Protein AF-A0A7S0RBW9-F1 (afdb_monomer_lite)

Sequence (149 aa):
MLRSCPSVLAHPHAGQRGGSAYAAVVSELVSQTDVSQEDVIRGLIAQQPGILLRSPGALLATCSAINGQFKLQPAQLWEVLQTNPKLLLQSPGTTKAASVRLVKLIRRSSHWQDGVKWLLEHPGALARALSLDTSRYDRLTYLVSTRRD

Organism: NCBI:txid1034604

Foldseek 3Di:
DPPPCVVCVVDPVSVPVLVVQLCVLLVVLVVVAPDPCNVLSVLLCVVPVCLSVDHSVQLVLLLCLQCVLLVADSVLSSVLCSLPVCSSVDGSVLLNVLSVLVVVLQVLAPVSVVVSVVCNVPSSVVSVSSVDDPVVSVVSSVCSVVVVD

Structure (mmCIF, N/CA/C/O backbone):
data_AF-A0A7S0RBW9-F1
#
_entry.id   AF-A0A7S0RBW9-F1
#
loop_
_atom_site.group_PDB
_atom_site.id
_atom_site.type_symbol
_atom_site.label_atom_id
_atom_site.label_alt_id
_atom_site.label_comp_id
_atom_site.label_asym_id
_atom_site.label_entity_id
_atom_site.label_seq_id
_atom_site.pdbx_PDB_ins_code
_atom_site.Cartn_x
_atom_site.Cartn_y
_atom_site.Cartn_z
_atom_site.occupancy
_atom_site.B_iso_or_equiv
_atom_site.auth_seq_id
_atom_site.auth_comp_id
_atom_site.auth_asym_id
_atom_site.auth_atom_id
_atom_site.pdbx_PDB_model_num
ATOM 1 N N . MET A 1 1 ? -25.523 3.526 7.362 1.00 49.31 1 MET A N 1
ATOM 2 C CA . MET A 1 1 ? -24.251 2.811 7.096 1.00 49.31 1 MET A CA 1
ATOM 3 C C . MET A 1 1 ? -23.732 1.985 8.294 1.00 49.31 1 MET A C 1
ATOM 5 O O . MET A 1 1 ? -22.550 1.700 8.351 1.00 49.31 1 MET A O 1
ATOM 9 N N . LEU A 1 2 ? -24.588 1.509 9.217 1.00 39.69 2 LEU A N 1
ATOM 10 C CA . LEU A 1 2 ? -24.172 0.704 10.391 1.00 39.69 2 LEU A CA 1
ATOM 11 C C . LEU A 1 2 ? -24.425 -0.811 10.245 1.00 39.69 2 LEU A C 1
ATOM 13 O O . LEU A 1 2 ? -24.205 -1.574 11.178 1.00 39.69 2 LEU A O 1
ATOM 17 N N . ARG A 1 3 ? -24.903 -1.267 9.080 1.00 43.56 3 ARG A N 1
ATOM 18 C CA . ARG A 1 3 ? -25.299 -2.671 8.868 1.00 43.56 3 ARG A CA 1
ATOM 19 C C . ARG A 1 3 ? -24.147 -3.607 8.483 1.00 43.56 3 ARG A C 1
ATOM 21 O O . ARG A 1 3 ? -24.336 -4.815 8.514 1.00 43.56 3 ARG A O 1
ATOM 28 N N . SER A 1 4 ? -22.968 -3.083 8.152 1.00 49.00 4 SER A N 1
ATOM 29 C CA . SER A 1 4 ? -21.900 -3.891 7.543 1.00 49.00 4 SER A CA 1
ATOM 30 C C . SER A 1 4 ? -20.902 -4.505 8.534 1.00 49.00 4 SER A C 1
ATOM 32 O O . SER A 1 4 ? -20.039 -5.266 8.107 1.00 49.00 4 SER A O 1
ATOM 34 N N . CYS A 1 5 ? -20.986 -4.209 9.839 1.00 42.16 5 CYS A N 1
ATOM 35 C CA . CYS A 1 5 ? -20.044 -4.729 10.844 1.00 42.16 5 CYS A CA 1
ATOM 36 C C . CYS A 1 5 ? -20.726 -5.045 12.189 1.00 42.16 5 CYS A C 1
ATOM 38 O O . CYS A 1 5 ? -20.549 -4.304 13.156 1.00 42.16 5 CYS A O 1
ATOM 40 N N . PRO A 1 6 ? -21.489 -6.147 12.292 1.00 48.94 6 PRO A N 1
ATOM 41 C CA . PRO A 1 6 ? -22.143 -6.542 13.545 1.00 48.94 6 PRO A CA 1
ATOM 42 C C . PRO A 1 6 ? -21.148 -6.805 14.692 1.00 48.94 6 PRO A C 1
ATOM 44 O O . PRO A 1 6 ? -21.480 -6.615 15.857 1.00 48.94 6 PRO A O 1
ATOM 47 N N . SER A 1 7 ? -19.896 -7.151 14.382 1.00 51.38 7 SER A N 1
ATOM 48 C CA . SER A 1 7 ? -18.816 -7.352 15.358 1.00 51.38 7 SER A CA 1
ATOM 49 C C . SER A 1 7 ? -18.349 -6.071 16.061 1.00 51.38 7 SER A C 1
ATOM 51 O O . SER A 1 7 ? -17.817 -6.154 17.165 1.00 51.38 7 SER A O 1
ATOM 53 N N . VAL A 1 8 ? -18.594 -4.886 15.488 1.00 48.72 8 VAL A N 1
ATOM 54 C CA . VAL A 1 8 ? -18.322 -3.599 16.161 1.00 48.72 8 VAL A CA 1
ATOM 55 C C . VA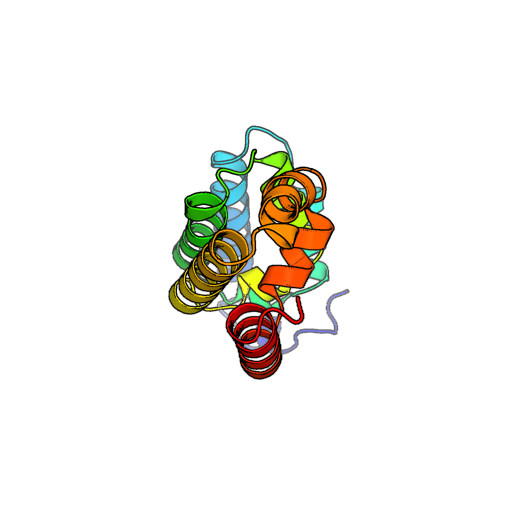L A 1 8 ? -19.317 -3.359 17.306 1.00 48.72 8 VAL A C 1
ATOM 57 O O . VAL A 1 8 ? -18.975 -2.716 18.294 1.00 48.72 8 VAL A O 1
ATOM 60 N N . LEU A 1 9 ? -20.524 -3.929 17.209 1.00 45.47 9 LEU A N 1
ATOM 61 C CA . LEU A 1 9 ? -21.577 -3.836 18.228 1.00 45.47 9 LEU A CA 1
ATOM 62 C C . LEU A 1 9 ? -21.537 -4.984 19.252 1.00 45.47 9 LEU A C 1
ATOM 64 O O . LEU A 1 9 ? -22.101 -4.852 20.332 1.00 45.47 9 LEU A O 1
ATOM 68 N N . ALA A 1 10 ? -20.866 -6.098 18.942 1.00 46.12 10 ALA A N 1
ATOM 69 C CA . ALA A 1 10 ? -20.829 -7.291 19.797 1.00 46.12 10 ALA A CA 1
ATOM 70 C C . ALA A 1 10 ? -19.898 -7.171 21.022 1.00 46.12 10 ALA A C 1
ATOM 72 O O . ALA A 1 10 ? -19.887 -8.053 21.880 1.00 46.12 10 ALA A O 1
ATOM 73 N N . HIS A 1 11 ? -19.121 -6.091 21.134 1.00 41.81 11 HIS A N 1
ATOM 74 C CA . HIS A 1 11 ? -18.259 -5.845 22.286 1.00 41.81 11 HIS A CA 1
ATOM 75 C C . HIS A 1 11 ? -18.844 -4.729 23.168 1.00 41.81 11 HIS A C 1
ATOM 77 O O . HIS A 1 11 ? -18.762 -3.559 22.792 1.00 41.81 11 HIS A O 1
ATOM 83 N N . PRO A 1 12 ? -19.368 -5.033 24.373 1.00 39.97 12 PRO A N 1
ATOM 84 C CA . PRO A 1 12 ? -19.996 -4.032 25.246 1.00 39.97 12 PRO A CA 1
ATOM 85 C C . PRO A 1 12 ? -19.029 -2.936 25.741 1.00 39.97 12 PRO A C 1
ATOM 87 O O . PRO A 1 12 ? -19.469 -1.869 26.152 1.00 39.97 12 PRO A O 1
ATOM 90 N N . HIS A 1 13 ? -17.708 -3.133 25.615 1.00 45.69 13 HIS A N 1
ATOM 91 C CA . HIS A 1 13 ? -16.683 -2.108 25.880 1.00 45.69 13 HIS A CA 1
ATOM 92 C C . HIS A 1 13 ? -16.154 -1.385 24.619 1.00 45.69 13 HIS A C 1
ATOM 94 O O . HIS A 1 13 ? -15.357 -0.449 24.731 1.00 45.69 13 HIS A O 1
ATOM 100 N N . ALA A 1 14 ? -16.586 -1.777 23.415 1.00 45.88 14 ALA A N 1
ATOM 101 C CA . ALA A 1 14 ? -16.163 -1.155 22.157 1.00 45.88 14 ALA A CA 1
ATOM 102 C C . ALA A 1 14 ? -16.895 0.162 21.851 1.00 45.88 14 ALA A C 1
ATOM 104 O O . ALA A 1 14 ? -16.387 0.952 21.066 1.00 45.88 14 ALA A O 1
ATOM 105 N N . GLY A 1 15 ? -18.017 0.467 22.511 1.00 44.28 15 GLY A N 1
ATOM 106 C CA . GLY A 1 15 ? -18.701 1.758 22.349 1.00 44.28 15 GLY A CA 1
ATOM 107 C C . GLY A 1 15 ? -17.867 2.957 22.824 1.00 44.28 15 GLY A C 1
ATOM 108 O O . GLY A 1 15 ? -17.835 3.986 22.158 1.00 44.28 15 GLY A O 1
ATOM 109 N N . GLN A 1 16 ? -17.122 2.811 23.928 1.00 43.56 16 GLN A N 1
ATOM 110 C CA . GLN A 1 16 ? -16.226 3.861 24.443 1.00 43.56 16 GLN A CA 1
ATOM 111 C C . GLN A 1 16 ? -14.800 3.769 23.877 1.00 43.56 16 GLN A C 1
ATOM 113 O O . GLN A 1 16 ? -14.183 4.795 23.595 1.00 43.56 16 GLN A O 1
ATOM 118 N N . ARG A 1 17 ? -14.267 2.556 23.655 1.00 44.56 17 ARG A N 1
ATOM 119 C CA . ARG A 1 17 ? -12.924 2.378 23.069 1.00 44.56 17 ARG A CA 1
ATOM 120 C C . ARG A 1 17 ? -12.890 2.511 21.550 1.00 44.56 17 ARG A C 1
ATOM 122 O O . ARG A 1 17 ? -11.863 2.906 21.027 1.00 44.56 17 ARG A O 1
ATOM 129 N N . GLY A 1 18 ? -13.975 2.217 20.841 1.00 47.47 18 GLY A N 1
ATOM 130 C CA . GLY A 1 18 ? -14.051 2.321 19.382 1.00 47.47 18 GLY A CA 1
ATOM 131 C C . GLY A 1 18 ? -14.014 3.769 18.906 1.00 47.47 18 GLY A C 1
ATOM 132 O O . GLY A 1 18 ? -13.280 4.077 17.974 1.00 47.47 18 GLY A O 1
ATOM 133 N N . GLY A 1 19 ? -14.708 4.675 19.606 1.00 53.59 19 GLY A N 1
ATOM 134 C CA . GLY A 1 19 ? -14.599 6.118 19.369 1.00 53.59 19 GLY A CA 1
ATOM 135 C C . GLY A 1 19 ? -13.207 6.666 19.703 1.00 53.59 19 GLY A C 1
ATOM 136 O O . GLY A 1 19 ? -12.659 7.447 18.934 1.00 53.59 19 GLY A O 1
ATOM 137 N N . SER A 1 20 ? -12.595 6.195 20.797 1.00 60.31 20 SER A N 1
ATOM 138 C CA . SER A 1 20 ? -11.230 6.573 21.197 1.00 60.31 20 SER A CA 1
ATOM 139 C C . SER A 1 20 ? -10.154 6.029 20.249 1.00 60.31 20 SER A C 1
ATOM 141 O O . SER A 1 20 ? -9.239 6.763 19.894 1.00 60.31 20 SER A O 1
ATOM 143 N N . ALA A 1 21 ? -10.269 4.781 19.793 1.00 62.94 21 ALA A N 1
ATOM 144 C CA . ALA A 1 21 ? -9.337 4.171 18.849 1.00 62.94 21 ALA A CA 1
ATOM 145 C C . ALA A 1 21 ? -9.471 4.795 17.457 1.00 62.94 21 ALA A C 1
ATOM 147 O O . ALA A 1 21 ? -8.461 5.088 16.828 1.00 62.94 21 ALA A O 1
ATOM 148 N N . TYR A 1 22 ? -10.700 5.066 17.008 1.00 63.62 22 TYR A N 1
ATOM 149 C CA . TYR A 1 22 ? -10.960 5.836 15.794 1.00 63.62 22 TYR A CA 1
ATOM 150 C C . TYR A 1 22 ? -10.328 7.227 15.877 1.00 63.62 22 TYR A C 1
ATOM 152 O O . TYR A 1 22 ? -9.551 7.592 15.001 1.00 63.62 22 TYR A O 1
ATOM 160 N N . ALA A 1 23 ? -10.602 7.975 16.949 1.00 66.88 23 ALA A N 1
ATOM 161 C CA . ALA A 1 23 ? -10.054 9.312 17.145 1.00 66.88 23 ALA A CA 1
ATOM 162 C C . ALA A 1 23 ? -8.524 9.299 17.248 1.00 66.88 23 ALA A C 1
ATOM 164 O O . ALA A 1 23 ? -7.886 10.178 16.686 1.00 66.88 23 ALA A O 1
ATOM 165 N N . ALA A 1 24 ? -7.926 8.291 17.888 1.00 67.94 24 ALA A N 1
ATOM 166 C CA . ALA A 1 24 ? -6.476 8.138 17.959 1.00 67.94 24 ALA A CA 1
ATOM 167 C C . ALA A 1 24 ? -5.867 7.825 16.586 1.00 67.94 24 ALA A C 1
ATOM 169 O O . ALA A 1 24 ? -4.910 8.475 16.189 1.00 67.94 24 ALA A O 1
ATOM 170 N N . VAL A 1 25 ? -6.443 6.887 15.824 1.00 67.62 25 VAL A N 1
ATOM 171 C CA . VAL A 1 25 ? -5.986 6.566 14.461 1.00 67.62 25 VAL A CA 1
ATOM 172 C C . VAL A 1 25 ? -6.108 7.783 13.546 1.00 67.62 25 VAL A C 1
ATOM 174 O O . VAL A 1 25 ? -5.164 8.099 12.828 1.00 67.62 25 VAL A O 1
ATOM 177 N N . VAL A 1 26 ? -7.250 8.473 13.580 1.00 68.56 26 VAL A N 1
ATOM 178 C CA . VAL A 1 26 ? -7.496 9.683 12.787 1.00 68.56 26 VAL A CA 1
ATOM 179 C C . VAL A 1 26 ? -6.539 10.792 13.211 1.00 68.56 26 VAL A C 1
ATOM 181 O O . VAL A 1 26 ? -5.869 11.346 12.355 1.00 68.56 26 VAL A O 1
ATOM 184 N N . SER A 1 27 ? -6.415 11.082 14.507 1.00 70.00 27 SER A N 1
ATOM 185 C CA . SER A 1 27 ? -5.536 12.137 15.024 1.00 70.00 27 SER A CA 1
ATOM 186 C C . SER A 1 27 ? -4.069 11.871 14.703 1.00 70.00 27 SER A C 1
ATOM 188 O O . SER A 1 27 ? -3.347 12.798 14.362 1.00 70.00 27 SER A O 1
ATOM 190 N N . GLU A 1 28 ? -3.619 10.624 14.793 1.00 70.38 28 GLU A N 1
ATOM 191 C CA . GLU A 1 28 ? -2.241 10.238 14.498 1.00 70.38 28 GLU A CA 1
ATOM 192 C C . GLU A 1 28 ? -1.957 10.325 12.990 1.00 70.38 28 GLU A C 1
ATOM 194 O O . GLU A 1 28 ? -0.952 10.908 12.584 1.00 70.38 28 GLU A O 1
ATOM 199 N N . LEU A 1 29 ? -2.874 9.835 12.145 1.00 67.94 29 LEU A N 1
ATOM 200 C CA . LEU A 1 29 ? -2.767 9.965 10.688 1.00 67.94 29 LEU A CA 1
ATOM 201 C C . LEU A 1 29 ? -2.809 11.429 10.239 1.00 67.94 29 LEU A C 1
ATOM 203 O O . LEU A 1 29 ? -2.007 11.819 9.396 1.00 67.94 29 LEU A O 1
ATOM 207 N N . VAL A 1 30 ? -3.694 12.233 10.833 1.00 74.19 30 VAL A N 1
ATOM 208 C CA . VAL A 1 30 ? -3.813 13.673 10.573 1.00 74.19 30 VAL A CA 1
ATOM 209 C C . VAL A 1 30 ? -2.575 14.414 11.072 1.00 74.19 30 VAL A C 1
ATOM 211 O O . VAL A 1 30 ? -2.067 15.262 10.356 1.00 74.19 30 VAL A O 1
ATOM 214 N N . SER A 1 31 ? -2.011 14.070 12.234 1.00 70.31 31 SER A N 1
ATOM 215 C CA . SER A 1 31 ? -0.804 14.737 12.757 1.00 70.31 31 SER A CA 1
ATOM 216 C C . SER A 1 31 ? 0.428 14.572 11.864 1.00 70.31 31 SER A C 1
ATOM 218 O O . SER A 1 31 ? 1.333 15.402 11.898 1.00 70.31 31 SER A O 1
ATOM 220 N N . GLN A 1 32 ? 0.464 13.520 11.043 1.00 65.50 32 GLN A N 1
ATOM 221 C CA . GLN A 1 32 ? 1.549 13.281 10.092 1.00 65.50 32 GLN A CA 1
ATOM 222 C C . GLN A 1 32 ? 1.291 13.894 8.714 1.00 65.50 32 GLN A C 1
ATOM 224 O O . GLN A 1 32 ? 2.157 13.822 7.840 1.00 65.50 32 GLN A O 1
ATOM 229 N N . THR A 1 33 ? 0.113 14.478 8.491 1.00 59.81 33 THR A N 1
ATOM 230 C CA . THR A 1 33 ? -0.279 15.017 7.192 1.00 59.81 33 THR A CA 1
ATOM 231 C C . THR A 1 33 ? -0.808 16.429 7.356 1.00 59.81 33 THR A C 1
ATOM 233 O O . THR A 1 33 ? -1.832 16.637 7.988 1.00 59.81 33 THR A O 1
ATOM 236 N N . ASP A 1 34 ? -0.143 17.391 6.724 1.00 60.44 34 ASP A N 1
ATOM 237 C CA . ASP A 1 34 ? -0.401 18.839 6.813 1.00 60.44 34 ASP A CA 1
ATOM 238 C C . ASP A 1 34 ? -1.764 19.291 6.224 1.00 60.44 34 ASP A C 1
ATOM 240 O O . ASP A 1 34 ? -1.974 20.447 5.873 1.00 60.44 34 ASP A O 1
ATOM 244 N N . VAL A 1 35 ? -2.704 18.359 6.033 1.00 56.81 35 VAL A N 1
ATOM 245 C CA . VAL A 1 35 ? -3.976 18.560 5.341 1.00 56.81 35 VAL A CA 1
ATOM 246 C C . VAL A 1 35 ? -5.106 18.012 6.205 1.00 56.81 35 VAL A C 1
ATOM 248 O O . VAL A 1 35 ? -5.037 16.882 6.688 1.00 56.81 35 VAL A O 1
ATOM 251 N N . SER A 1 36 ? -6.182 18.792 6.337 1.00 63.06 36 SER A N 1
ATOM 252 C CA . SER A 1 36 ? -7.445 18.362 6.946 1.00 63.06 36 SER A CA 1
ATOM 253 C C . SER A 1 36 ? -8.082 17.250 6.097 1.00 63.06 36 SER A C 1
ATOM 255 O O . SER A 1 36 ? -8.876 17.495 5.194 1.00 63.06 36 SER A O 1
ATOM 257 N N . GLN A 1 37 ? -7.646 16.010 6.325 1.00 72.62 37 GLN A N 1
ATOM 258 C CA . GLN A 1 37 ? -8.035 14.808 5.577 1.00 72.62 37 GLN A CA 1
ATOM 259 C C . GLN A 1 37 ? -9.114 13.995 6.299 1.00 72.62 37 GLN A C 1
ATOM 261 O O . GLN A 1 37 ? -9.268 12.795 6.069 1.00 72.62 37 GLN A O 1
ATOM 266 N N . GLU A 1 38 ? -9.874 14.622 7.193 1.00 75.69 38 GLU A N 1
ATOM 267 C CA . GLU A 1 38 ? -10.839 13.898 8.017 1.00 75.69 38 GLU A CA 1
ATOM 268 C C . GLU A 1 38 ? -11.908 13.194 7.165 1.00 75.69 38 GLU A C 1
ATOM 270 O O . GLU A 1 38 ? -12.209 12.019 7.390 1.00 75.69 38 GLU A O 1
ATOM 275 N N . ASP A 1 39 ? -12.404 13.857 6.118 1.00 79.25 39 ASP A N 1
ATOM 276 C CA . ASP A 1 39 ? -13.368 13.276 5.176 1.00 79.25 39 ASP A CA 1
ATOM 277 C C . ASP A 1 39 ? -12.775 12.123 4.357 1.00 79.25 39 ASP A C 1
ATOM 279 O O . ASP A 1 39 ? -13.456 11.132 4.083 1.00 79.25 39 ASP A O 1
ATOM 283 N N . VAL A 1 40 ? -11.484 12.199 4.028 1.00 82.00 40 VAL A N 1
ATOM 284 C CA . VAL A 1 40 ? -10.761 11.124 3.338 1.00 82.00 40 VAL A CA 1
ATOM 285 C C . VAL A 1 40 ? -10.674 9.893 4.228 1.00 82.00 40 VAL A C 1
ATOM 287 O O . VAL A 1 40 ? -10.977 8.785 3.786 1.00 82.00 40 VAL A O 1
ATOM 290 N N . ILE A 1 41 ? -10.299 10.075 5.493 1.00 82.56 41 ILE A N 1
ATOM 291 C CA . ILE A 1 41 ? -10.169 8.972 6.448 1.00 82.56 41 ILE A CA 1
ATOM 292 C C . ILE A 1 41 ? -11.539 8.341 6.723 1.00 82.56 41 ILE A C 1
ATOM 294 O O . ILE A 1 41 ? -11.664 7.113 6.722 1.00 82.56 41 ILE A O 1
ATOM 298 N N . ARG A 1 42 ? -12.590 9.159 6.861 1.00 83.69 42 ARG A N 1
ATOM 299 C CA . ARG A 1 42 ? -13.982 8.688 6.944 1.00 83.69 42 ARG A CA 1
ATOM 300 C C . ARG A 1 42 ? -14.364 7.862 5.715 1.00 83.69 42 ARG A C 1
ATOM 302 O O . ARG A 1 42 ? -14.918 6.773 5.865 1.00 83.69 42 ARG A O 1
ATOM 309 N N . GLY A 1 43 ? -14.022 8.334 4.516 1.00 86.44 43 GLY A N 1
ATOM 310 C CA . GLY A 1 43 ? -14.238 7.617 3.258 1.00 86.44 43 GLY A CA 1
ATOM 311 C C . GLY A 1 43 ? -13.507 6.273 3.205 1.00 86.44 43 GLY A C 1
ATOM 312 O O . GLY A 1 43 ? -14.114 5.255 2.872 1.00 86.44 43 GLY A O 1
ATOM 313 N N . LEU A 1 44 ? -12.234 6.235 3.605 1.00 87.12 44 LEU A N 1
ATOM 314 C CA . LEU A 1 44 ? -11.428 5.010 3.672 1.00 87.12 44 LEU A CA 1
ATOM 315 C C . LEU A 1 44 ? -12.039 3.978 4.620 1.00 87.12 44 LEU A C 1
ATOM 317 O O . LEU A 1 44 ? -12.155 2.803 4.273 1.00 87.12 44 LEU A O 1
ATOM 321 N N . ILE A 1 45 ? -12.464 4.418 5.802 1.00 87.69 45 ILE A N 1
ATOM 322 C CA . ILE A 1 45 ? -13.075 3.553 6.815 1.00 87.69 45 ILE A CA 1
ATOM 323 C C . ILE A 1 45 ? -14.448 3.063 6.354 1.00 87.69 45 ILE A C 1
ATOM 325 O O . ILE A 1 45 ? -14.778 1.897 6.562 1.00 87.69 45 ILE A O 1
ATOM 329 N N . ALA A 1 46 ? -15.228 3.901 5.669 1.00 88.00 46 ALA A N 1
ATOM 330 C CA . ALA A 1 46 ? -16.489 3.481 5.067 1.00 88.00 46 ALA A CA 1
ATOM 331 C C . ALA A 1 46 ? -16.281 2.404 3.986 1.00 88.00 46 ALA A C 1
ATOM 333 O O . ALA A 1 46 ? -17.068 1.461 3.900 1.00 88.00 46 ALA A O 1
ATOM 334 N N . GLN A 1 47 ? -15.211 2.510 3.190 1.00 88.94 47 GLN A N 1
ATOM 335 C CA . GLN A 1 47 ? -14.859 1.520 2.167 1.00 88.94 47 GLN A CA 1
ATOM 336 C C . GLN A 1 47 ? -14.262 0.232 2.754 1.00 88.94 47 GLN A C 1
ATOM 338 O O . GLN A 1 47 ? -14.481 -0.850 2.208 1.00 88.94 47 GLN A O 1
ATOM 343 N N . GLN A 1 48 ? -13.493 0.330 3.841 1.00 91.31 48 GLN A N 1
ATOM 344 C CA . GLN A 1 48 ? -12.860 -0.800 4.525 1.00 91.31 48 GLN A CA 1
ATOM 345 C C . GLN A 1 48 ? -12.978 -0.659 6.053 1.00 91.31 48 GLN A C 1
ATOM 347 O O . GLN A 1 48 ? -12.019 -0.272 6.725 1.00 91.31 48 GLN A O 1
ATOM 352 N N . PRO A 1 49 ? -14.116 -1.063 6.647 1.00 89.00 49 PRO A N 1
ATOM 353 C CA . PRO A 1 49 ? -14.331 -0.954 8.093 1.00 89.00 49 PRO A CA 1
ATOM 354 C C . PRO A 1 49 ? -13.324 -1.742 8.939 1.00 89.00 49 PRO A C 1
ATOM 356 O O . PRO A 1 49 ? -13.083 -1.407 10.096 1.00 89.00 49 PRO A O 1
ATOM 359 N N . GLY A 1 50 ? -12.692 -2.770 8.357 1.00 88.88 50 GLY A N 1
ATOM 360 C CA . GLY A 1 50 ? -11.631 -3.547 9.002 1.00 88.88 50 GLY A CA 1
ATOM 361 C C . GLY A 1 50 ? -10.414 -2.716 9.421 1.00 88.88 50 GLY A C 1
ATOM 362 O O . GLY A 1 50 ? -9.649 -3.166 10.271 1.00 88.88 50 GLY A O 1
ATOM 363 N N . ILE A 1 51 ? -10.253 -1.494 8.892 1.00 88.62 51 ILE A N 1
ATOM 364 C CA . ILE A 1 51 ? -9.220 -0.541 9.325 1.00 88.62 51 ILE A CA 1
ATOM 365 C C . ILE A 1 51 ? -9.365 -0.230 10.822 1.00 88.62 51 ILE A C 1
ATOM 367 O O . ILE A 1 51 ? -8.361 -0.115 11.517 1.00 88.62 51 ILE A O 1
ATOM 371 N N . LEU A 1 52 ? -10.595 -0.190 11.347 1.00 87.19 52 LEU A N 1
ATOM 372 C CA . LEU A 1 52 ? -10.873 0.070 12.767 1.00 87.19 52 LEU A CA 1
ATOM 373 C C . LEU A 1 52 ? -10.354 -1.025 13.704 1.00 87.19 52 LEU A C 1
ATOM 375 O O . LEU A 1 52 ? -10.202 -0.796 14.899 1.00 87.19 52 LEU A O 1
ATOM 379 N N . LEU A 1 53 ? -10.098 -2.221 13.170 1.00 88.31 53 LEU A N 1
ATOM 380 C CA . LEU A 1 53 ? -9.573 -3.355 13.929 1.00 88.31 53 LEU A CA 1
ATOM 381 C C . LEU A 1 53 ? -8.038 -3.357 13.978 1.00 88.31 53 LEU A C 1
ATOM 383 O O . LEU A 1 53 ? -7.437 -4.231 14.602 1.00 88.31 53 LEU A O 1
ATOM 387 N N . ARG A 1 54 ? -7.383 -2.414 13.292 1.00 86.00 54 ARG A N 1
ATOM 388 C CA . ARG A 1 54 ? -5.924 -2.317 13.203 1.00 86.00 54 ARG A CA 1
ATOM 389 C C . ARG A 1 54 ? -5.401 -1.366 14.271 1.00 86.00 54 ARG A C 1
ATOM 391 O O . ARG A 1 54 ? -6.014 -0.344 14.562 1.00 86.00 54 ARG A O 1
ATOM 398 N N . SER A 1 55 ? -4.233 -1.675 14.831 1.00 85.31 55 SER A N 1
ATOM 399 C CA . SER A 1 55 ? -3.563 -0.733 15.727 1.00 85.31 55 SER A CA 1
ATOM 400 C C . SER A 1 55 ? -3.035 0.477 14.937 1.00 85.31 55 SER A C 1
ATOM 402 O O . SER A 1 55 ? -2.566 0.298 13.805 1.00 85.31 55 SER A O 1
ATOM 404 N N . PRO A 1 56 ? -3.037 1.692 15.523 1.00 82.19 56 PRO A N 1
ATOM 405 C CA . PRO A 1 56 ? -2.480 2.885 14.880 1.00 82.19 56 PRO A CA 1
ATOM 406 C C . PRO A 1 56 ? -1.045 2.663 14.387 1.00 82.19 56 PRO A C 1
ATOM 408 O O . PRO A 1 56 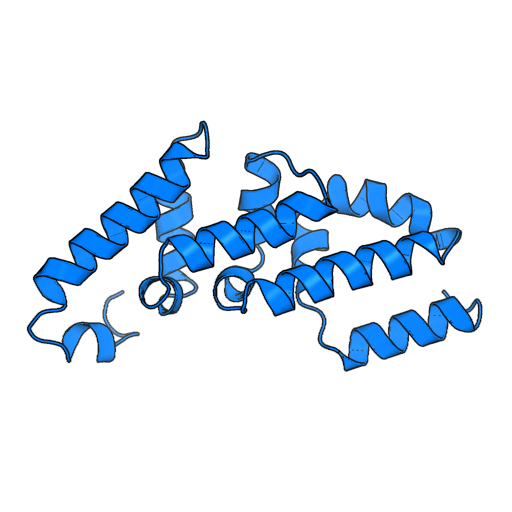? -0.728 2.940 13.234 1.00 82.19 56 PRO A O 1
ATOM 411 N N . GLY A 1 57 ? -0.199 2.034 15.213 1.00 85.69 57 GLY A N 1
ATOM 412 C CA . GLY A 1 57 ? 1.182 1.715 14.847 1.00 85.69 57 GLY A CA 1
ATOM 413 C C . GLY A 1 57 ? 1.306 0.787 13.631 1.00 85.69 57 GLY A C 1
ATOM 414 O O . GLY A 1 57 ? 2.210 0.965 12.817 1.00 85.69 57 GLY A O 1
ATOM 415 N N . ALA A 1 58 ? 0.389 -0.170 13.447 1.00 88.31 58 ALA A N 1
ATOM 416 C CA . ALA A 1 58 ? 0.396 -1.035 12.266 1.00 88.31 58 ALA A CA 1
ATOM 417 C C . ALA A 1 58 ? -0.021 -0.282 10.994 1.00 88.31 58 ALA A C 1
ATOM 419 O O . ALA A 1 58 ? 0.541 -0.530 9.924 1.00 88.31 58 ALA A O 1
ATOM 420 N N . LEU A 1 59 ? -0.981 0.640 11.098 1.00 88.38 59 LEU A N 1
ATOM 421 C CA . LEU A 1 59 ? -1.384 1.506 9.987 1.00 88.38 59 LEU A CA 1
ATOM 422 C C . LEU A 1 59 ? -0.227 2.426 9.581 1.00 88.38 59 LEU A C 1
ATOM 424 O O . LEU A 1 59 ? 0.166 2.428 8.416 1.00 88.38 59 LEU A O 1
ATOM 428 N N . LEU A 1 60 ? 0.404 3.094 10.550 1.00 86.12 60 LEU A N 1
ATOM 429 C CA . LEU A 1 60 ? 1.576 3.940 10.318 1.00 86.12 60 LEU A CA 1
ATOM 430 C C . LEU A 1 60 ? 2.746 3.169 9.705 1.00 86.12 60 LEU A C 1
ATOM 432 O O . LEU A 1 60 ? 3.353 3.624 8.737 1.00 86.12 60 LEU A O 1
ATOM 436 N N . ALA A 1 61 ? 3.053 1.979 10.222 1.00 89.81 61 ALA A N 1
ATOM 437 C CA . ALA A 1 61 ? 4.113 1.141 9.671 1.00 89.81 61 ALA A CA 1
ATOM 438 C C . ALA A 1 61 ? 3.818 0.722 8.222 1.00 89.81 61 ALA A C 1
ATOM 440 O O . ALA A 1 61 ? 4.738 0.619 7.412 1.00 89.81 61 ALA A O 1
ATOM 441 N N . THR A 1 62 ? 2.545 0.517 7.875 1.00 92.00 62 THR A N 1
ATOM 442 C CA . THR A 1 62 ? 2.118 0.219 6.500 1.00 92.00 62 THR A CA 1
ATOM 443 C C . THR A 1 62 ? 2.305 1.437 5.593 1.00 92.00 62 THR A C 1
ATOM 445 O O . THR A 1 62 ? 2.924 1.322 4.536 1.00 92.00 62 THR A O 1
ATOM 448 N N . CYS A 1 63 ? 1.870 2.620 6.032 1.00 90.44 63 CYS A N 1
ATOM 449 C CA . CYS A 1 63 ? 2.102 3.883 5.327 1.00 90.44 63 CYS A CA 1
ATOM 450 C C . CYS A 1 63 ? 3.602 4.148 5.114 1.00 90.44 63 CYS A C 1
ATOM 452 O O . CYS A 1 63 ? 4.035 4.456 4.003 1.00 90.44 63 CYS A O 1
ATOM 454 N N . SER A 1 64 ? 4.414 3.940 6.153 1.00 90.31 64 SER A N 1
ATOM 455 C CA . SER A 1 64 ? 5.873 4.064 6.103 1.00 90.31 64 SER A CA 1
ATOM 456 C C . SER A 1 64 ? 6.512 3.043 5.156 1.00 90.31 64 SER A C 1
ATOM 458 O O . SER A 1 64 ? 7.443 3.374 4.425 1.00 90.31 64 SER A O 1
ATOM 460 N N . ALA A 1 65 ? 5.992 1.814 5.090 1.00 91.31 65 ALA A N 1
ATOM 461 C CA . ALA A 1 65 ? 6.473 0.792 4.162 1.00 91.31 65 ALA A CA 1
ATOM 462 C C . ALA A 1 65 ? 6.236 1.163 2.687 1.00 91.31 65 ALA A C 1
ATOM 464 O O . ALA A 1 65 ? 7.093 0.881 1.844 1.00 91.31 65 ALA A O 1
ATOM 465 N N . ILE A 1 66 ? 5.105 1.804 2.377 1.00 90.88 66 ILE A N 1
ATOM 466 C CA . ILE A 1 66 ? 4.816 2.343 1.041 1.00 90.88 66 ILE A CA 1
ATOM 467 C C . ILE A 1 66 ? 5.742 3.534 0.773 1.00 90.88 66 ILE A C 1
ATOM 469 O O . ILE A 1 66 ? 6.522 3.523 -0.180 1.00 90.88 66 ILE A O 1
ATOM 473 N N . ASN A 1 67 ? 5.724 4.533 1.656 1.00 90.56 67 ASN A N 1
ATOM 474 C CA . ASN A 1 67 ? 6.462 5.773 1.450 1.00 90.56 67 ASN A CA 1
ATOM 475 C C . ASN A 1 67 ? 7.988 5.560 1.406 1.00 90.56 67 ASN A C 1
ATOM 477 O O . ASN A 1 67 ? 8.698 6.173 0.613 1.00 90.56 67 ASN A O 1
ATOM 481 N N . GLY A 1 68 ? 8.517 4.634 2.205 1.00 89.25 68 GLY A N 1
ATOM 482 C CA . GLY A 1 68 ? 9.950 4.376 2.306 1.00 89.25 68 GLY A CA 1
ATOM 483 C C . GLY A 1 68 ? 10.612 3.989 0.980 1.00 89.25 68 GLY A C 1
ATOM 484 O O . GLY A 1 68 ? 11.780 4.327 0.783 1.00 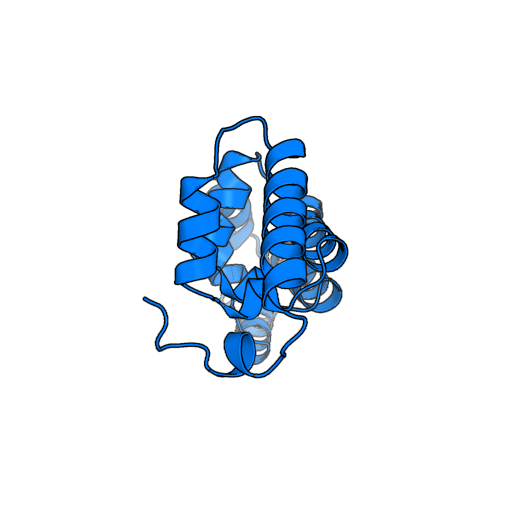89.25 68 GLY A O 1
ATOM 485 N N . GLN A 1 69 ? 9.880 3.324 0.077 1.00 89.31 69 GLN A N 1
ATOM 486 C CA . GLN A 1 69 ? 10.395 2.901 -1.232 1.00 89.31 69 GLN A CA 1
ATOM 487 C C . GLN A 1 69 ? 10.181 3.940 -2.337 1.00 89.31 69 GLN A C 1
ATOM 489 O O . GLN A 1 69 ? 11.047 4.085 -3.194 1.00 89.31 69 GLN A O 1
ATOM 494 N N . PHE A 1 70 ? 9.056 4.657 -2.311 1.00 88.50 70 PHE A N 1
ATOM 495 C CA . PHE A 1 70 ? 8.642 5.542 -3.407 1.00 88.50 70 PHE A CA 1
ATOM 496 C C . PHE A 1 70 ? 8.838 7.034 -3.115 1.00 88.50 70 PHE A C 1
ATOM 498 O O . PHE A 1 70 ? 8.762 7.831 -4.041 1.00 88.50 70 PHE A O 1
ATOM 505 N N . LYS A 1 71 ? 9.128 7.409 -1.860 1.00 89.88 71 LYS A N 1
ATOM 506 C CA . LYS A 1 71 ? 9.315 8.803 -1.414 1.00 89.88 71 LYS A CA 1
ATOM 507 C C . LYS A 1 71 ? 8.148 9.700 -1.848 1.00 89.88 71 LYS A C 1
ATOM 509 O O . LYS A 1 71 ? 8.349 10.776 -2.401 1.00 89.88 71 LYS A O 1
ATOM 514 N N . LEU A 1 72 ? 6.933 9.209 -1.620 1.00 88.94 72 LEU A N 1
ATOM 515 C CA . LEU A 1 72 ? 5.695 9.879 -1.990 1.00 88.94 72 LEU A CA 1
ATOM 516 C C . LEU A 1 72 ? 5.495 11.139 -1.151 1.00 88.94 72 LEU A C 1
ATOM 518 O O . LEU A 1 72 ? 5.732 11.144 0.060 1.00 88.94 72 LEU A O 1
ATOM 522 N N . GLN A 1 73 ? 4.969 12.178 -1.791 1.00 87.75 73 GLN A N 1
ATOM 523 C CA . GLN A 1 73 ? 4.401 13.307 -1.067 1.00 87.75 73 GLN A CA 1
ATOM 524 C C . GLN A 1 73 ? 3.154 12.854 -0.291 1.00 87.75 73 GLN A C 1
ATOM 526 O O . GLN A 1 73 ? 2.470 11.920 -0.729 1.00 87.75 73 GLN A O 1
ATOM 531 N N . PRO A 1 74 ? 2.797 13.518 0.825 1.00 84.56 74 PRO A N 1
ATOM 532 C CA . PRO A 1 74 ? 1.632 13.142 1.626 1.00 84.56 74 PRO A CA 1
ATOM 533 C C . PRO A 1 74 ? 0.346 12.992 0.800 1.00 84.56 74 PRO A C 1
ATOM 535 O O . PRO A 1 74 ? -0.360 11.997 0.938 1.00 84.56 74 PRO A O 1
ATOM 538 N N . ALA A 1 75 ? 0.082 13.918 -0.128 1.00 84.56 75 ALA A N 1
ATOM 539 C CA . ALA A 1 75 ? -1.089 13.863 -1.007 1.00 84.56 75 ALA A CA 1
ATOM 540 C C . ALA A 1 75 ? -1.112 12.610 -1.904 1.00 84.56 75 ALA A C 1
ATOM 542 O O . ALA A 1 75 ? -2.146 11.960 -2.034 1.00 84.56 75 ALA A O 1
ATOM 543 N N . GLN A 1 76 ? 0.039 12.226 -2.462 1.00 89.31 76 GLN A N 1
ATOM 544 C CA . GLN A 1 76 ? 0.160 11.042 -3.317 1.00 89.31 76 GLN A CA 1
ATOM 545 C C . GLN A 1 76 ? -0.039 9.754 -2.518 1.00 89.31 76 GLN A C 1
ATOM 547 O O . GLN A 1 76 ? -0.699 8.829 -2.986 1.00 89.31 76 GLN A O 1
ATOM 552 N N . LEU A 1 77 ? 0.507 9.686 -1.299 1.00 89.94 77 LEU A N 1
ATOM 553 C CA . LEU A 1 77 ? 0.286 8.544 -0.414 1.00 89.94 77 LEU A CA 1
ATOM 554 C C . LEU A 1 77 ? -1.208 8.367 -0.120 1.00 89.94 77 LEU A C 1
ATOM 556 O O . LEU A 1 77 ? -1.717 7.252 -0.194 1.00 89.94 77 LEU A O 1
ATOM 560 N N . TRP A 1 78 ? -1.925 9.451 0.158 1.00 88.06 78 TRP A N 1
ATOM 561 C CA . TRP A 1 78 ? -3.364 9.382 0.387 1.00 88.06 78 TRP A CA 1
ATOM 562 C C . TRP A 1 78 ? -4.148 8.951 -0.843 1.00 88.06 78 TRP A C 1
ATOM 564 O O . TRP A 1 78 ? -5.047 8.127 -0.716 1.00 88.06 78 TRP A O 1
ATOM 574 N N . GLU A 1 79 ? -3.782 9.423 -2.031 1.00 90.00 79 GLU A N 1
ATOM 575 C CA . GLU A 1 79 ? -4.402 8.971 -3.277 1.00 90.00 79 GLU A CA 1
ATOM 576 C C . GLU A 1 79 ? -4.179 7.465 -3.514 1.00 90.00 79 GLU A C 1
ATOM 578 O O . GLU A 1 79 ? -5.109 6.749 -3.904 1.00 90.00 79 GLU A O 1
ATOM 583 N N . VAL A 1 80 ? -2.983 6.945 -3.194 1.00 92.44 80 VAL A N 1
ATOM 584 C CA . VAL A 1 80 ? -2.706 5.497 -3.220 1.00 92.44 80 VAL A CA 1
ATOM 585 C C . VAL A 1 80 ? -3.675 4.751 -2.301 1.00 92.44 80 VAL A C 1
ATOM 587 O O . VAL A 1 80 ? -4.273 3.747 -2.700 1.00 92.44 80 VAL A O 1
ATOM 590 N N . LEU A 1 81 ? -3.838 5.239 -1.070 1.00 91.75 81 LEU A N 1
ATOM 591 C CA . LEU A 1 81 ? -4.693 4.612 -0.065 1.00 91.75 81 LEU A CA 1
ATOM 592 C C . LEU A 1 81 ? -6.178 4.715 -0.425 1.00 91.75 81 LEU A C 1
ATOM 594 O O . LEU A 1 81 ? -6.901 3.743 -0.236 1.00 91.75 81 LEU A O 1
ATOM 598 N N . GLN A 1 82 ? -6.631 5.838 -0.986 1.00 91.12 82 GLN A N 1
ATOM 599 C CA . GLN A 1 82 ? -8.002 6.004 -1.484 1.00 91.12 82 GLN A CA 1
ATOM 600 C C . GLN A 1 82 ? -8.296 5.058 -2.644 1.00 91.12 82 GLN A C 1
ATOM 602 O O . GLN A 1 82 ? -9.368 4.461 -2.700 1.00 91.12 82 GLN A O 1
ATOM 607 N N . THR A 1 83 ? -7.333 4.886 -3.552 1.00 93.62 83 THR A N 1
ATOM 608 C CA . THR A 1 83 ? -7.489 3.985 -4.697 1.00 93.62 83 THR A CA 1
ATOM 609 C C . THR A 1 83 ? -7.535 2.524 -4.256 1.00 93.62 83 THR A C 1
ATOM 611 O O . THR A 1 83 ? -8.264 1.717 -4.835 1.00 93.62 83 THR A O 1
ATOM 614 N N . ASN A 1 84 ? -6.753 2.152 -3.238 1.00 93.81 84 ASN A N 1
ATOM 615 C CA . ASN A 1 84 ? -6.751 0.796 -2.706 1.00 93.81 84 ASN A CA 1
ATOM 616 C C . ASN A 1 84 ? -6.635 0.761 -1.170 1.00 93.81 84 ASN A C 1
ATOM 618 O O . ASN A 1 84 ? -5.555 0.496 -0.626 1.00 93.81 84 ASN A O 1
ATOM 622 N N . PRO A 1 85 ? -7.761 0.904 -0.449 1.00 92.75 85 PRO A N 1
ATOM 623 C CA . PRO A 1 85 ? -7.743 0.948 1.012 1.00 92.75 85 PRO A CA 1
ATOM 624 C C . PRO A 1 85 ? -7.377 -0.400 1.645 1.00 92.75 85 PRO A C 1
ATOM 626 O O . PRO A 1 85 ? -6.974 -0.460 2.806 1.00 92.75 85 PRO A O 1
ATOM 629 N N . LYS A 1 86 ? -7.460 -1.504 0.883 1.00 93.06 86 LYS A N 1
ATOM 630 C CA . LYS A 1 86 ? -7.060 -2.840 1.355 1.00 93.06 86 LYS A CA 1
ATOM 631 C C . LYS A 1 86 ? -5.572 -2.917 1.691 1.00 93.06 86 LYS A C 1
ATOM 633 O O . LYS A 1 86 ? -5.187 -3.792 2.462 1.00 93.06 86 LYS A O 1
ATOM 638 N N . LEU A 1 87 ? -4.747 -2.007 1.165 1.00 92.19 87 LEU A N 1
ATOM 639 C CA . LEU A 1 87 ? -3.333 -1.911 1.532 1.00 92.19 87 LEU A CA 1
ATOM 640 C C . LEU A 1 87 ? -3.159 -1.714 3.045 1.00 92.19 87 LEU A C 1
ATOM 642 O O . LEU A 1 87 ? -2.286 -2.342 3.629 1.00 92.19 87 LEU A O 1
ATOM 646 N N . LEU A 1 88 ? -4.044 -0.956 3.703 1.00 91.62 88 LEU A N 1
ATOM 647 C CA . LEU A 1 88 ? -4.007 -0.721 5.157 1.00 91.62 88 LEU A CA 1
ATOM 648 C C . LEU A 1 88 ? -4.325 -1.970 5.995 1.00 91.62 88 LEU A C 1
ATOM 650 O O . LEU A 1 88 ? -4.001 -2.038 7.185 1.00 91.62 88 LEU A O 1
ATOM 654 N N . LEU A 1 89 ? -4.955 -2.970 5.378 1.00 92.31 89 LEU A N 1
ATOM 655 C CA . LEU A 1 89 ? -5.277 -4.244 6.017 1.00 92.31 89 LEU A CA 1
ATOM 656 C C . LEU A 1 89 ? -4.128 -5.254 5.909 1.00 92.31 89 LEU A C 1
ATOM 658 O O . LEU A 1 89 ? -4.105 -6.235 6.654 1.00 92.31 89 LEU A O 1
ATOM 662 N N . GLN A 1 90 ? -3.163 -5.026 5.016 1.00 92.44 90 GLN A N 1
ATOM 663 C CA . GLN A 1 90 ? -1.996 -5.892 4.870 1.00 92.44 90 GLN A CA 1
ATOM 664 C C . GLN A 1 90 ? -1.046 -5.751 6.064 1.00 92.44 90 GLN A C 1
ATOM 666 O O . GLN A 1 90 ? -1.061 -4.764 6.800 1.00 92.44 90 GLN A O 1
ATOM 671 N N . SER A 1 91 ? -0.200 -6.755 6.301 1.00 92.56 91 SER A N 1
ATOM 672 C CA . SER A 1 91 ? 0.875 -6.588 7.281 1.00 92.56 91 SER A CA 1
ATOM 673 C C . SER A 1 91 ? 1.947 -5.638 6.723 1.00 92.56 91 SER A C 1
ATOM 675 O O . SER A 1 91 ? 2.290 -5.755 5.543 1.00 92.56 91 SER A O 1
ATOM 677 N N . PRO A 1 92 ? 2.548 -4.759 7.551 1.00 91.62 92 PRO A N 1
ATOM 678 C CA . PRO A 1 92 ? 3.602 -3.847 7.098 1.00 91.62 92 PRO A CA 1
ATOM 679 C C . PRO A 1 92 ? 4.760 -4.565 6.391 1.00 91.62 92 PRO A C 1
ATOM 681 O O . PRO A 1 92 ? 5.318 -4.056 5.422 1.00 91.62 92 PRO A O 1
ATOM 684 N N . GLY A 1 93 ? 5.101 -5.779 6.844 1.00 93.06 93 GLY A N 1
ATOM 685 C CA . GLY A 1 93 ? 6.117 -6.623 6.214 1.00 93.06 93 GLY A CA 1
ATOM 686 C C . GLY A 1 93 ? 5.742 -7.062 4.796 1.00 93.06 93 GLY A C 1
ATOM 687 O O . GLY A 1 93 ? 6.585 -6.998 3.903 1.00 93.06 93 GLY A O 1
ATOM 688 N N . THR A 1 94 ? 4.478 -7.433 4.567 1.00 91.69 94 THR A N 1
ATOM 689 C CA . THR A 1 94 ? 3.975 -7.804 3.232 1.00 91.69 94 THR A CA 1
ATOM 690 C C . THR A 1 94 ? 4.003 -6.605 2.296 1.00 91.69 94 THR A C 1
ATOM 692 O O . THR A 1 94 ? 4.535 -6.700 1.192 1.00 91.69 94 THR A O 1
ATOM 695 N N . THR A 1 95 ? 3.510 -5.454 2.754 1.00 92.38 95 THR A N 1
ATOM 696 C CA . THR A 1 95 ? 3.510 -4.216 1.967 1.00 92.38 95 THR A CA 1
ATOM 697 C C . THR A 1 95 ? 4.935 -3.779 1.633 1.00 92.38 95 THR A C 1
ATOM 699 O O . THR A 1 95 ? 5.233 -3.473 0.482 1.00 92.38 95 THR A O 1
ATOM 702 N N . LYS A 1 96 ? 5.862 -3.845 2.598 1.00 93.19 96 LYS A N 1
ATOM 703 C CA . LYS A 1 96 ? 7.285 -3.559 2.364 1.00 93.19 96 LYS A CA 1
ATOM 704 C C . LYS A 1 96 ? 7.892 -4.507 1.329 1.00 93.19 96 LYS A C 1
ATOM 706 O O . LYS A 1 96 ? 8.609 -4.051 0.440 1.00 93.19 96 LYS A O 1
ATOM 711 N N . ALA A 1 97 ? 7.617 -5.807 1.433 1.00 91.38 97 ALA A N 1
ATOM 712 C CA . ALA A 1 97 ? 8.116 -6.802 0.490 1.00 91.38 97 ALA A CA 1
ATOM 713 C C . ALA A 1 97 ? 7.582 -6.558 -0.929 1.00 91.38 97 ALA A C 1
ATOM 715 O O . ALA A 1 97 ? 8.368 -6.582 -1.876 1.00 91.38 97 ALA A O 1
ATOM 716 N N . ALA A 1 98 ? 6.288 -6.255 -1.071 1.00 91.31 98 ALA A N 1
ATOM 717 C CA . ALA A 1 98 ? 5.670 -5.907 -2.348 1.00 91.31 98 ALA A CA 1
ATOM 718 C C . ALA A 1 98 ? 6.306 -4.648 -2.960 1.00 91.31 98 ALA A C 1
ATOM 720 O O . ALA A 1 98 ? 6.744 -4.685 -4.109 1.00 91.31 98 ALA A O 1
ATOM 721 N N . SER A 1 99 ? 6.468 -3.576 -2.177 1.00 91.75 99 SER A N 1
ATOM 722 C CA . SER A 1 99 ? 7.117 -2.338 -2.626 1.00 91.75 99 SER A CA 1
ATOM 723 C C . SER A 1 99 ? 8.556 -2.574 -3.099 1.00 91.75 99 SER A C 1
ATOM 725 O O . SER A 1 99 ? 8.936 -2.140 -4.186 1.00 91.75 99 SER A O 1
ATOM 727 N N . VAL A 1 100 ? 9.361 -3.310 -2.322 1.00 91.88 100 VAL A N 1
ATOM 728 C CA . VAL A 1 100 ? 10.747 -3.649 -2.698 1.00 91.88 100 VAL A CA 1
ATOM 729 C C . VAL A 1 100 ? 10.777 -4.503 -3.962 1.00 91.88 100 VAL A C 1
ATOM 731 O O . VAL A 1 100 ? 11.626 -4.294 -4.831 1.00 91.88 100 VAL A O 1
ATOM 734 N N . ARG A 1 101 ? 9.868 -5.476 -4.072 1.00 90.31 101 ARG A N 1
ATOM 735 C CA . ARG A 1 101 ? 9.775 -6.358 -5.234 1.00 90.31 101 ARG A CA 1
ATOM 736 C C . ARG A 1 101 ? 9.433 -5.570 -6.495 1.00 90.31 101 ARG A C 1
ATOM 738 O O . ARG A 1 101 ? 10.107 -5.765 -7.504 1.00 90.31 101 ARG A O 1
ATOM 745 N N . LEU A 1 102 ? 8.471 -4.653 -6.415 1.00 90.12 102 LEU A N 1
ATOM 746 C CA . LEU A 1 102 ? 8.092 -3.770 -7.515 1.00 90.12 102 LEU A CA 1
ATOM 747 C C . LEU A 1 102 ? 9.275 -2.912 -7.975 1.00 90.12 102 LEU A C 1
ATOM 749 O O . LEU A 1 102 ? 9.629 -2.946 -9.149 1.00 90.12 102 LEU A O 1
ATOM 753 N N . VAL A 1 103 ? 9.961 -2.229 -7.054 1.00 89.12 103 VAL A N 1
ATOM 754 C CA . VAL A 1 103 ? 11.132 -1.399 -7.391 1.00 89.12 103 VAL A CA 1
ATOM 755 C C . VAL A 1 103 ? 12.255 -2.228 -8.020 1.00 89.12 103 VAL A C 1
ATOM 757 O O . VAL A 1 103 ? 12.847 -1.810 -9.015 1.00 89.12 103 VAL A O 1
ATOM 760 N N . LYS A 1 104 ? 12.556 -3.416 -7.476 1.00 89.38 104 LYS A N 1
ATOM 761 C CA . LYS A 1 104 ? 13.576 -4.315 -8.045 1.00 89.38 104 LYS A CA 1
ATOM 762 C C . LYS A 1 104 ? 13.228 -4.750 -9.461 1.00 89.38 104 LYS A C 1
ATOM 764 O O . LYS A 1 104 ? 14.117 -4.830 -10.303 1.00 89.38 104 LYS A O 1
ATOM 769 N N . LEU A 1 105 ? 11.960 -5.064 -9.697 1.00 87.69 105 LEU A N 1
ATOM 770 C CA . LEU A 1 105 ? 11.483 -5.517 -10.990 1.00 87.69 105 LEU A CA 1
ATOM 771 C C . LEU A 1 105 ? 11.588 -4.395 -12.021 1.00 87.69 105 LEU A C 1
ATOM 773 O O . LEU A 1 105 ? 12.159 -4.610 -13.085 1.00 87.69 105 LEU A O 1
ATOM 777 N N . ILE A 1 106 ? 11.161 -3.186 -11.658 1.00 86.88 106 ILE A N 1
ATOM 778 C CA . ILE A 1 106 ? 11.257 -2.038 -12.554 1.00 86.88 106 ILE A CA 1
ATOM 779 C C . ILE A 1 106 ? 12.720 -1.701 -12.881 1.00 86.88 106 ILE A C 1
ATOM 781 O O . ILE A 1 106 ? 13.062 -1.489 -14.037 1.00 86.88 106 ILE A O 1
ATOM 785 N N . ARG A 1 107 ? 13.624 -1.727 -11.893 1.00 86.38 107 ARG A N 1
ATOM 786 C CA . ARG A 1 107 ? 15.056 -1.461 -12.132 1.00 86.38 107 ARG A CA 1
ATOM 787 C C . ARG A 1 107 ? 15.724 -2.471 -13.070 1.00 86.38 107 ARG A C 1
ATOM 789 O O . ARG A 1 107 ? 16.747 -2.144 -13.664 1.00 86.38 107 ARG A O 1
ATOM 796 N N . ARG A 1 108 ? 15.187 -3.691 -13.170 1.00 87.00 108 ARG A N 1
ATOM 797 C CA . ARG A 1 108 ? 15.728 -4.763 -14.020 1.00 87.00 108 ARG A CA 1
ATOM 798 C C . ARG A 1 108 ? 15.316 -4.655 -15.488 1.00 87.00 108 ARG A C 1
ATOM 800 O O . ARG A 1 108 ? 15.986 -5.261 -16.316 1.00 87.00 108 ARG A O 1
ATOM 807 N N . SER A 1 109 ? 14.257 -3.915 -15.798 1.00 84.12 109 SER A N 1
ATOM 808 C CA . SER A 1 109 ? 13.760 -3.718 -17.159 1.00 84.12 109 SER A CA 1
ATOM 809 C C . SER A 1 109 ? 14.122 -2.319 -17.642 1.00 84.12 109 SER A C 1
ATOM 811 O O . SER A 1 109 ? 13.695 -1.334 -17.047 1.00 84.12 109 SER A O 1
ATOM 813 N N . SER A 1 110 ? 14.880 -2.211 -18.734 1.00 81.94 110 SER A N 1
ATOM 814 C CA . SER A 1 110 ? 15.150 -0.913 -19.369 1.00 81.94 110 SER A CA 1
ATOM 815 C C . SER A 1 110 ? 13.871 -0.257 -19.889 1.00 81.94 110 SER A C 1
ATOM 817 O O . SER A 1 110 ? 13.744 0.957 -19.807 1.00 81.94 110 SER A O 1
ATOM 819 N N . HIS A 1 111 ? 12.902 -1.051 -20.356 1.00 80.25 111 HIS A N 1
ATOM 820 C CA . HIS A 1 111 ? 11.611 -0.552 -20.834 1.00 80.25 111 HIS A CA 1
ATOM 821 C C . HIS A 1 111 ? 10.752 0.029 -19.708 1.00 80.25 111 HIS A C 1
ATOM 823 O O . HIS A 1 111 ? 9.982 0.958 -19.930 1.00 80.25 111 HIS A O 1
ATOM 829 N N . TRP A 1 112 ? 10.874 -0.501 -18.490 1.00 81.31 112 TRP A N 1
ATOM 830 C CA . TRP A 1 112 ? 10.043 -0.072 -17.368 1.00 81.31 112 TRP A CA 1
ATOM 831 C C . TRP A 1 112 ? 10.720 0.980 -16.497 1.00 81.31 112 TRP A C 1
ATOM 833 O O . TRP A 1 112 ? 10.063 1.517 -15.609 1.00 81.31 112 TRP A O 1
ATOM 843 N N . GLN A 1 113 ? 11.993 1.315 -16.726 1.00 81.31 113 GLN A N 1
ATOM 844 C CA . GLN A 1 113 ? 12.675 2.371 -15.970 1.00 81.31 113 GLN A CA 1
ATOM 845 C C . GLN A 1 113 ? 11.913 3.705 -16.032 1.00 81.31 113 GLN A C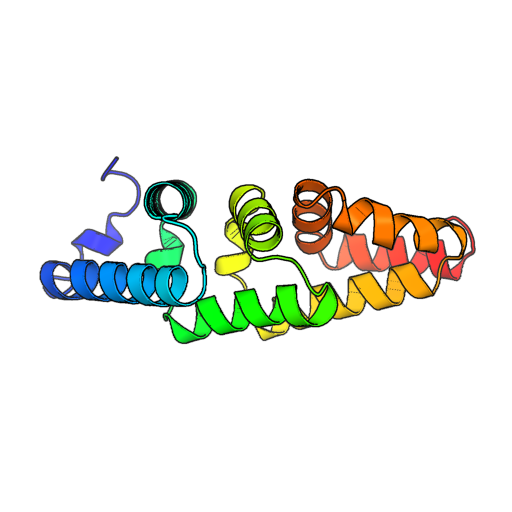 1
ATOM 847 O O . GLN A 1 113 ? 11.714 4.331 -14.987 1.00 81.31 113 GLN A O 1
ATOM 852 N N . ASP A 1 114 ? 11.366 4.060 -17.197 1.00 79.94 114 ASP A N 1
ATOM 853 C CA . ASP A 1 114 ? 10.463 5.212 -17.352 1.00 79.94 114 ASP A CA 1
ATOM 854 C C . ASP A 1 114 ? 9.129 5.015 -16.610 1.00 79.94 114 ASP A C 1
ATOM 856 O O . ASP A 1 114 ? 8.520 5.958 -16.098 1.00 79.94 114 ASP A O 1
ATOM 860 N N . GLY A 1 115 ? 8.715 3.760 -16.455 1.00 75.25 115 GLY A N 1
ATOM 861 C CA . GLY A 1 115 ? 7.553 3.342 -15.682 1.00 75.25 115 GLY A CA 1
ATOM 862 C C . GLY A 1 115 ? 7.629 3.689 -14.193 1.00 75.25 115 GLY A C 1
ATOM 863 O O . GLY A 1 115 ? 6.577 3.926 -13.605 1.00 75.25 115 GLY A O 1
ATOM 864 N N . VAL A 1 116 ? 8.815 3.796 -13.562 1.00 75.25 116 VAL A N 1
ATOM 865 C CA . VAL A 1 116 ? 8.894 4.297 -12.165 1.00 75.25 116 VAL A CA 1
ATOM 866 C C . VAL A 1 116 ? 8.382 5.725 -12.104 1.00 75.25 116 VAL A C 1
ATOM 868 O O . VAL A 1 116 ? 7.552 6.044 -11.258 1.00 75.25 116 VAL A O 1
ATOM 871 N N . LYS A 1 117 ? 8.884 6.581 -12.997 1.00 80.88 117 LYS A N 1
ATOM 872 C CA . LYS A 1 117 ? 8.517 7.993 -13.030 1.00 80.88 117 LYS A CA 1
ATOM 873 C C . LYS A 1 117 ? 7.022 8.134 -13.301 1.00 80.88 117 LYS A C 1
ATOM 875 O O . LYS A 1 117 ? 6.333 8.810 -12.544 1.00 80.88 117 LYS A O 1
ATOM 880 N N . TRP A 1 118 ? 6.510 7.381 -14.274 1.00 85.69 118 TRP A N 1
ATOM 881 C CA . TRP A 1 118 ? 5.082 7.347 -14.568 1.00 85.69 118 TRP A CA 1
ATOM 882 C C . TRP A 1 118 ? 4.236 6.867 -13.374 1.00 85.69 118 TRP A C 1
ATOM 884 O O . TRP A 1 118 ? 3.209 7.469 -13.077 1.00 85.69 118 TRP A O 1
ATOM 894 N N . LEU A 1 119 ? 4.665 5.834 -12.637 1.00 84.69 119 LEU A N 1
ATOM 895 C CA . LEU A 1 119 ? 3.958 5.353 -11.439 1.00 84.69 119 LEU A CA 1
ATOM 896 C C . LEU A 1 119 ? 3.935 6.387 -10.306 1.00 84.69 119 LEU A C 1
ATOM 898 O O . LEU A 1 119 ? 2.958 6.444 -9.562 1.00 84.69 119 LEU A O 1
ATOM 902 N N . LEU A 1 120 ? 4.993 7.189 -10.165 1.00 81.88 120 LEU A N 1
ATOM 903 C CA . LEU A 1 120 ? 5.043 8.284 -9.192 1.00 81.88 120 LEU A CA 1
ATOM 904 C C . LEU A 1 120 ? 4.150 9.460 -9.610 1.00 81.88 120 LEU A C 1
ATOM 906 O O . LEU A 1 120 ? 3.567 10.116 -8.752 1.00 81.88 120 LEU A O 1
ATOM 910 N N . GLU A 1 121 ? 4.013 9.704 -10.913 1.00 87.50 121 GLU A N 1
ATOM 911 C CA . GLU A 1 121 ? 3.093 10.701 -11.477 1.00 87.50 121 GLU A CA 1
ATOM 912 C C . GLU A 1 121 ? 1.623 10.246 -11.422 1.00 87.50 121 GLU A C 1
ATOM 914 O O . GLU A 1 121 ? 0.727 11.084 -11.441 1.00 87.50 121 GLU A O 1
ATOM 919 N N . HIS A 1 122 ? 1.369 8.936 -11.300 1.00 91.75 122 HIS A N 1
ATOM 920 C CA . HIS A 1 122 ? 0.027 8.346 -11.277 1.00 91.75 122 HIS A CA 1
ATOM 921 C C . HIS A 1 122 ? -0.174 7.455 -10.034 1.00 91.75 122 HIS A C 1
ATOM 923 O O . HIS A 1 122 ? -0.133 6.220 -10.136 1.00 91.75 122 HIS A O 1
ATOM 929 N N . PRO A 1 123 ? -0.452 8.039 -8.853 1.00 88.94 123 PRO A N 1
ATOM 930 C CA . PRO A 1 123 ? -0.574 7.300 -7.592 1.00 88.94 123 PRO A CA 1
ATOM 931 C C . PRO A 1 123 ? -1.622 6.173 -7.626 1.00 88.94 123 PRO A C 1
ATOM 933 O O . PRO A 1 123 ? -1.402 5.091 -7.076 1.00 88.94 123 PRO A O 1
ATOM 936 N N . GLY A 1 124 ? -2.726 6.345 -8.359 1.00 90.62 124 GLY A N 1
ATOM 937 C CA . GLY A 1 124 ? -3.698 5.265 -8.569 1.00 90.62 124 GLY A CA 1
ATOM 938 C C . GLY A 1 124 ? -3.153 4.054 -9.351 1.00 90.62 124 GLY A C 1
ATOM 939 O O . GLY A 1 124 ? -3.595 2.915 -9.161 1.00 90.62 124 GLY A O 1
ATOM 940 N N . ALA A 1 125 ? -2.163 4.240 -10.227 1.00 90.75 125 ALA A N 1
ATOM 941 C CA . ALA A 1 125 ? -1.467 3.130 -10.874 1.00 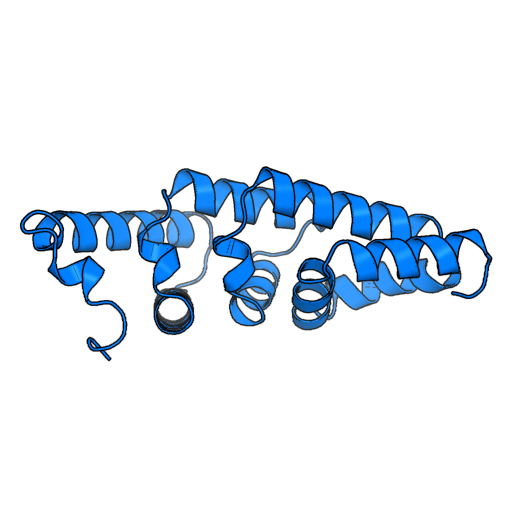90.75 125 ALA A CA 1
ATOM 942 C C . ALA A 1 125 ? -0.521 2.413 -9.900 1.00 90.75 125 ALA A C 1
ATOM 944 O O . ALA A 1 125 ? -0.497 1.179 -9.873 1.00 90.75 125 ALA A O 1
ATOM 945 N N . LEU A 1 126 ? 0.168 3.162 -9.035 1.00 92.62 126 LEU A N 1
ATOM 946 C CA . LEU A 1 126 ? 0.988 2.598 -7.964 1.00 92.62 126 LEU A CA 1
ATOM 947 C C . LEU A 1 126 ? 0.153 1.753 -6.988 1.00 92.62 126 LEU A C 1
ATOM 949 O O . LEU A 1 126 ? 0.541 0.631 -6.663 1.00 92.62 126 LEU A O 1
ATOM 953 N N . ALA A 1 127 ? -1.031 2.227 -6.592 1.00 93.25 127 ALA A N 1
ATOM 954 C CA . ALA A 1 127 ? -1.960 1.472 -5.747 1.00 93.25 127 ALA A CA 1
ATOM 955 C C . ALA A 1 127 ? -2.343 0.112 -6.348 1.00 93.25 127 ALA A C 1
ATOM 957 O O . ALA A 1 127 ? -2.403 -0.901 -5.641 1.00 93.25 127 ALA A O 1
ATOM 958 N N . ARG A 1 128 ? -2.569 0.077 -7.668 1.00 91.06 128 ARG A N 1
ATOM 959 C CA . ARG A 1 128 ? -2.862 -1.155 -8.413 1.00 91.06 128 ARG A CA 1
ATOM 960 C C . ARG A 1 128 ? -1.640 -2.062 -8.506 1.00 91.06 128 ARG A C 1
ATOM 962 O O . ARG A 1 128 ? -1.779 -3.265 -8.296 1.00 91.06 128 ARG A O 1
ATOM 969 N N . ALA A 1 129 ? -0.452 -1.515 -8.739 1.00 90.62 129 ALA A N 1
ATOM 970 C CA . ALA A 1 129 ? 0.783 -2.295 -8.767 1.00 90.62 129 ALA A CA 1
ATOM 971 C C . ALA A 1 129 ? 1.084 -2.947 -7.402 1.00 90.62 129 ALA A C 1
ATOM 973 O O . ALA A 1 129 ? 1.411 -4.131 -7.329 1.00 90.62 129 ALA A O 1
ATOM 974 N N . LEU A 1 130 ? 0.875 -2.223 -6.299 1.00 91.00 130 LEU A N 1
ATOM 975 C CA . LEU A 1 130 ? 1.027 -2.757 -4.938 1.00 91.00 130 LEU A CA 1
ATOM 976 C C . LEU A 1 130 ? -0.039 -3.801 -4.567 1.00 91.00 130 LEU A C 1
ATOM 978 O O . LEU A 1 130 ? 0.159 -4.575 -3.635 1.00 91.00 130 LEU A O 1
ATOM 982 N N . SER A 1 131 ? -1.149 -3.851 -5.306 1.00 90.56 131 SER A N 1
ATOM 983 C CA . SER A 1 131 ? -2.225 -4.829 -5.110 1.00 90.56 131 SER A CA 1
ATOM 984 C C . SER A 1 131 ? -1.990 -6.175 -5.797 1.00 90.56 131 SER A C 1
ATOM 986 O O . SER A 1 131 ? -2.780 -7.099 -5.602 1.00 90.56 131 SER A O 1
ATOM 988 N N . LEU A 1 132 ? -0.951 -6.281 -6.632 1.00 86.81 132 LEU A N 1
ATOM 989 C CA . LEU A 1 132 ? -0.683 -7.496 -7.392 1.00 86.81 132 LEU A CA 1
ATOM 990 C C . LEU A 1 132 ? -0.375 -8.666 -6.452 1.00 86.81 132 LEU A C 1
ATOM 992 O O . LEU A 1 132 ? 0.436 -8.558 -5.532 1.00 86.81 132 LEU A O 1
ATOM 996 N N . ASP A 1 133 ? -1.020 -9.798 -6.720 1.00 86.06 133 ASP A N 1
ATOM 997 C CA . ASP A 1 133 ? -0.714 -11.057 -6.055 1.00 86.06 133 ASP A CA 1
ATOM 998 C C . ASP A 1 133 ? 0.672 -11.596 -6.465 1.00 86.06 133 ASP A C 1
ATOM 1000 O O . ASP A 1 133 ? 1.300 -11.145 -7.432 1.00 86.06 133 ASP A O 1
ATOM 1004 N N . THR A 1 134 ? 1.159 -12.582 -5.709 1.00 83.69 134 THR A N 1
ATOM 1005 C CA . THR A 1 134 ? 2.468 -13.203 -5.942 1.00 83.69 134 THR A CA 1
ATOM 1006 C C . THR A 1 134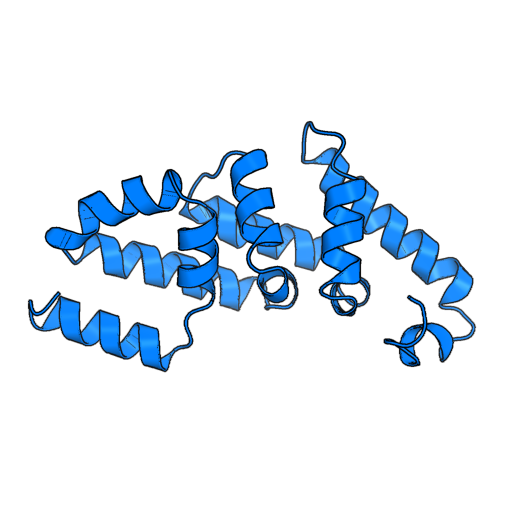 ? 2.584 -13.782 -7.351 1.00 83.69 134 THR A C 1
ATOM 1008 O O . THR A 1 134 ? 3.610 -13.576 -7.994 1.00 83.69 134 THR A O 1
ATOM 1011 N N . SER A 1 135 ? 1.532 -14.419 -7.874 1.00 86.94 135 SER A N 1
ATOM 1012 C CA . SER A 1 135 ? 1.537 -15.050 -9.199 1.00 86.94 135 SER A CA 1
ATOM 1013 C C . SER A 1 135 ? 1.697 -14.032 -10.330 1.00 86.94 135 SER A C 1
ATOM 1015 O O . SER A 1 135 ? 2.442 -14.266 -11.285 1.00 86.94 135 SER A O 1
ATOM 1017 N N . ARG A 1 136 ? 1.052 -12.866 -10.223 1.00 87.56 136 ARG A N 1
ATOM 1018 C CA . ARG A 1 136 ? 1.238 -11.758 -11.168 1.00 87.56 136 ARG A CA 1
ATOM 1019 C C . ARG A 1 136 ? 2.659 -11.224 -11.095 1.00 87.56 136 ARG A C 1
ATOM 1021 O O . ARG A 1 136 ? 3.281 -11.043 -12.138 1.00 87.56 136 ARG A O 1
ATOM 1028 N N . TYR A 1 137 ? 3.204 -11.032 -9.896 1.00 85.31 137 TYR A N 1
ATOM 1029 C CA . TYR A 1 137 ? 4.599 -10.623 -9.746 1.00 85.31 137 TYR A CA 1
ATOM 1030 C C . TYR A 1 137 ? 5.583 -11.651 -10.313 1.00 85.31 137 TYR A C 1
ATOM 1032 O O . TYR A 1 137 ? 6.571 -11.255 -10.931 1.00 85.31 137 TYR A O 1
ATOM 1040 N N . ASP A 1 138 ? 5.336 -12.948 -10.133 1.00 87.44 138 ASP A N 1
ATOM 1041 C CA . ASP A 1 138 ? 6.162 -14.019 -10.698 1.00 87.44 138 ASP A CA 1
ATOM 1042 C C . ASP A 1 138 ? 6.137 -13.965 -12.226 1.00 87.44 138 ASP A C 1
ATOM 1044 O O . ASP A 1 138 ? 7.192 -13.996 -12.859 1.00 87.44 138 ASP A O 1
ATOM 1048 N N . ARG A 1 139 ? 4.955 -13.762 -12.821 1.00 88.75 139 ARG A N 1
ATOM 1049 C CA . ARG A 1 139 ? 4.811 -13.575 -14.269 1.00 88.75 139 ARG A CA 1
ATOM 1050 C C . ARG A 1 139 ? 5.566 -12.347 -14.774 1.00 88.75 139 ARG A C 1
ATOM 1052 O O . ARG A 1 139 ? 6.290 -12.458 -15.757 1.00 88.75 139 ARG A O 1
ATOM 1059 N N . LEU A 1 140 ? 5.438 -11.195 -14.113 1.00 86.75 140 LEU A N 1
ATOM 1060 C CA . LEU A 1 140 ? 6.188 -9.991 -14.493 1.00 86.75 140 LEU A CA 1
ATOM 1061 C C . LEU A 1 140 ? 7.699 -10.227 -14.348 1.00 86.75 140 LEU A C 1
ATOM 1063 O O . LEU A 1 140 ? 8.474 -9.845 -15.217 1.00 86.75 140 LEU A O 1
ATOM 1067 N N . THR A 1 141 ? 8.119 -10.917 -13.284 1.00 86.31 141 THR A N 1
ATOM 1068 C CA . THR A 1 141 ? 9.532 -11.258 -13.060 1.00 86.31 141 THR A CA 1
ATOM 1069 C C . THR A 1 141 ? 10.051 -12.154 -14.186 1.00 86.31 141 THR A C 1
ATOM 1071 O O . THR A 1 141 ? 11.154 -11.933 -14.683 1.00 86.31 141 THR A O 1
ATOM 1074 N N . TYR A 1 142 ? 9.250 -13.133 -14.614 1.00 88.25 142 TYR A N 1
ATOM 1075 C CA . TYR A 1 142 ? 9.563 -14.015 -15.733 1.00 88.25 142 TYR A CA 1
ATOM 1076 C C . TYR A 1 142 ? 9.706 -13.240 -17.050 1.00 88.25 142 TYR A C 1
ATOM 1078 O O . TYR A 1 142 ? 10.705 -13.420 -17.749 1.00 88.25 142 TYR A O 1
ATOM 1086 N N . LEU A 1 143 ? 8.771 -12.339 -17.368 1.00 87.62 143 LEU A N 1
ATOM 1087 C CA . LEU A 1 143 ? 8.832 -11.513 -18.582 1.00 87.62 143 LEU A CA 1
ATOM 1088 C C . LEU A 1 143 ? 10.101 -10.656 -18.619 1.00 87.62 143 LEU A C 1
ATOM 1090 O O . LEU A 1 143 ? 10.856 -10.737 -19.585 1.00 87.62 143 LEU A O 1
ATOM 1094 N N . VAL A 1 144 ? 10.409 -9.962 -17.521 1.00 86.75 144 VAL A N 1
ATOM 1095 C CA . VAL A 1 144 ? 11.641 -9.167 -17.398 1.00 86.75 144 VAL A CA 1
ATOM 1096 C C . VAL A 1 144 ? 12.889 -10.048 -17.521 1.00 86.75 144 VAL A C 1
ATOM 1098 O O . VAL A 1 144 ? 13.846 -9.687 -18.200 1.00 86.75 144 VAL A O 1
ATOM 1101 N N . SER A 1 145 ? 12.896 -11.240 -16.914 1.00 85.88 145 SER A N 1
ATOM 1102 C CA . SER A 1 145 ? 14.044 -12.156 -17.008 1.00 85.88 145 SER A CA 1
ATOM 1103 C C . SER A 1 145 ? 14.263 -12.724 -18.414 1.00 85.88 145 SER A C 1
ATOM 1105 O O . SER A 1 145 ? 15.391 -13.055 -18.772 1.00 85.88 145 SER A O 1
ATOM 1107 N N . THR A 1 146 ? 13.197 -12.814 -19.213 1.00 88.75 146 THR A N 1
ATOM 1108 C CA . THR A 1 146 ? 13.226 -13.342 -20.584 1.00 88.75 146 THR A CA 1
ATOM 1109 C C . THR A 1 146 ? 13.306 -12.249 -21.650 1.00 88.75 146 THR A C 1
ATOM 1111 O O . THR A 1 146 ? 13.315 -12.586 -22.833 1.00 88.75 146 THR A O 1
ATOM 1114 N N . ARG A 1 147 ? 13.409 -10.968 -21.251 1.00 83.62 147 ARG A N 1
ATOM 1115 C CA . ARG A 1 147 ? 13.393 -9.786 -22.137 1.00 83.62 147 ARG A CA 1
ATOM 1116 C C . ARG A 1 147 ? 12.159 -9.739 -23.049 1.00 83.62 147 ARG A C 1
ATOM 1118 O O . ARG A 1 147 ? 12.258 -9.457 -24.240 1.00 83.62 147 ARG A O 1
ATOM 1125 N N . ARG A 1 148 ? 11.011 -10.137 -22.494 1.00 77.50 148 ARG A N 1
ATOM 1126 C CA . ARG A 1 148 ? 9.685 -10.127 -23.142 1.00 77.50 148 ARG A CA 1
ATOM 1127 C C . ARG A 1 148 ? 8.759 -9.083 -22.506 1.00 77.50 148 ARG A C 1
ATOM 1129 O O . ARG A 1 148 ? 7.540 -9.254 -22.515 1.00 77.50 148 ARG A O 1
ATOM 1136 N N . ASP A 1 149 ? 9.367 -8.115 -21.839 1.00 71.94 149 ASP A N 1
ATOM 1137 C CA . ASP A 1 149 ? 8.763 -7.017 -21.092 1.00 71.94 149 ASP A CA 1
ATOM 1138 C C . ASP A 1 149 ? 8.376 -5.816 -21.958 1.00 71.94 149 ASP A C 1
ATOM 1140 O O . ASP A 1 149 ? 8.868 -5.712 -23.103 1.00 71.94 149 ASP A O 1
#

InterPro domains:
  IPR038538 MTERF superfamily, mitochondrial/chloroplastic [G3DSA:1.25.70.10] (1-148)

Secondary structure (DSSP, 8-state):
--SS-HHHHS-TTHHHHHHHHHHHHHHHHHHTSSS--HHHHHHHHHH-GGGGGS-HHHHHHHHHHHHHHH---HHHHHHHHHH-GGGGGS-HHHHHHHHHHHHHHHHH-TTTHHHHHHHHH-HHHHHHHHT--HHHHHHHHHHHHTT--

Radius of gyration: 17.32 Å; chains: 1; bounding box: 41×34×49 Å

pLDDT: mean 79.76, std 15.34, range [39.69, 93.81]